Protein AF-A2FFK8-F1 (afdb_monomer_lite)

Structure (mmCIF, N/CA/C/O backbone):
data_AF-A2FFK8-F1
#
_entry.id   AF-A2FFK8-F1
#
loop_
_atom_site.group_PDB
_atom_site.id
_atom_site.type_symbol
_atom_site.label_atom_id
_atom_site.label_alt_id
_atom_site.label_comp_id
_atom_site.label_asym_id
_atom_site.label_entity_id
_atom_site.label_seq_id
_atom_site.pdbx_PDB_ins_code
_atom_site.Cartn_x
_atom_site.Cartn_y
_atom_site.Cartn_z
_atom_site.occupancy
_atom_site.B_iso_or_equiv
_atom_site.auth_seq_id
_atom_site.auth_comp_id
_atom_site.auth_asym_id
_atom_site.auth_atom_id
_atom_site.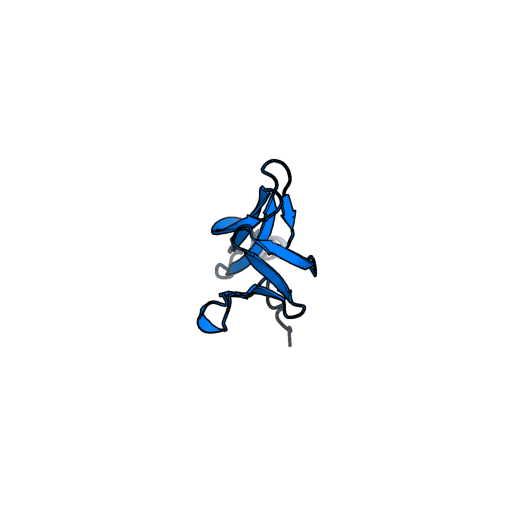pdbx_PDB_model_num
ATOM 1 N N . MET A 1 1 ? 40.315 -11.827 -35.820 1.00 52.88 1 MET A N 1
ATOM 2 C CA . MET A 1 1 ? 39.780 -10.501 -35.422 1.00 52.88 1 MET A CA 1
ATOM 3 C C . MET A 1 1 ? 38.258 -10.465 -35.201 1.00 52.88 1 MET A C 1
ATOM 5 O O . MET A 1 1 ? 37.749 -9.424 -34.817 1.00 52.88 1 MET A O 1
ATOM 9 N N . LEU A 1 2 ? 37.526 -11.581 -35.352 1.00 53.66 2 LEU A N 1
ATOM 10 C CA . LEU A 1 2 ? 36.069 -11.633 -35.135 1.00 53.66 2 LEU A CA 1
ATOM 11 C C . LEU A 1 2 ? 35.656 -11.514 -33.647 1.00 53.66 2 LEU A C 1
ATOM 13 O O . LEU A 1 2 ? 34.610 -10.959 -33.335 1.00 53.66 2 LEU A O 1
ATOM 17 N N . PHE A 1 3 ? 36.507 -11.971 -32.719 1.00 53.66 3 PHE A N 1
ATOM 18 C CA . PHE A 1 3 ? 36.222 -11.968 -31.275 1.00 53.66 3 PHE A CA 1
ATOM 19 C C . PHE A 1 3 ? 36.154 -10.565 -30.641 1.00 53.66 3 PHE A C 1
ATOM 21 O O . PHE A 1 3 ? 35.371 -10.361 -29.720 1.00 53.66 3 PHE A O 1
ATOM 28 N N . ILE A 1 4 ? 36.912 -9.587 -31.155 1.00 56.09 4 ILE A N 1
ATOM 29 C CA . ILE A 1 4 ? 36.930 -8.207 -30.623 1.00 56.09 4 ILE A CA 1
ATOM 30 C C . ILE A 1 4 ? 35.663 -7.435 -31.039 1.00 56.09 4 ILE A C 1
ATOM 32 O O . ILE A 1 4 ? 35.164 -6.589 -30.298 1.00 56.09 4 ILE A O 1
ATOM 36 N N . LEU A 1 5 ? 35.089 -7.766 -32.201 1.00 53.09 5 LEU A N 1
ATOM 37 C CA . LEU A 1 5 ? 33.821 -7.189 -32.655 1.00 53.09 5 LEU A CA 1
ATOM 38 C C . LEU A 1 5 ? 32.632 -7.714 -31.838 1.00 53.09 5 LEU A C 1
ATOM 40 O O . LEU A 1 5 ? 31.722 -6.950 -31.540 1.00 53.09 5 LEU A O 1
ATOM 44 N N . LEU A 1 6 ? 32.662 -8.980 -31.409 1.00 53.22 6 LEU A N 1
ATOM 45 C CA . LEU A 1 6 ? 31.616 -9.569 -30.562 1.00 53.22 6 LEU A CA 1
ATOM 46 C C . LEU A 1 6 ? 31.625 -9.022 -29.125 1.00 53.22 6 LEU A C 1
ATOM 48 O O . LEU A 1 6 ? 30.558 -8.875 -28.530 1.00 53.22 6 LEU A O 1
ATOM 52 N N . SER A 1 7 ? 32.788 -8.656 -28.575 1.00 52.84 7 SER A N 1
ATOM 53 C CA . SER A 1 7 ? 32.865 -8.073 -27.225 1.00 52.84 7 SER A CA 1
ATOM 54 C C . SER A 1 7 ? 32.264 -6.667 -27.124 1.00 52.84 7 SER A C 1
ATOM 56 O O . SER A 1 7 ? 31.812 -6.285 -26.049 1.00 52.84 7 SER A O 1
ATOM 58 N N . LEU A 1 8 ? 32.197 -5.912 -28.227 1.00 52.91 8 LEU A N 1
ATOM 59 C CA . LEU A 1 8 ? 31.593 -4.570 -28.248 1.00 52.91 8 LEU A CA 1
ATOM 60 C C . LEU A 1 8 ? 30.062 -4.595 -28.105 1.00 52.91 8 LEU A C 1
ATOM 62 O O . LEU A 1 8 ? 29.468 -3.589 -27.723 1.00 52.91 8 LEU A O 1
ATOM 66 N N . PHE A 1 9 ? 29.417 -5.737 -28.366 1.00 54.25 9 PHE A N 1
ATOM 67 C CA . PHE A 1 9 ? 27.965 -5.894 -28.215 1.00 54.25 9 PHE A CA 1
ATOM 68 C C . PHE A 1 9 ? 27.534 -6.338 -26.811 1.00 54.25 9 PHE A C 1
ATOM 70 O O . PHE A 1 9 ? 26.343 -6.296 -26.491 1.00 54.25 9 PHE A O 1
ATOM 77 N N . TYR A 1 10 ? 28.476 -6.705 -25.938 1.00 55.56 10 TYR A N 1
ATOM 78 C CA . TYR A 1 10 ? 28.200 -6.946 -24.522 1.00 55.56 10 TYR A CA 1
ATOM 79 C C . TYR A 1 10 ? 28.237 -5.627 -23.742 1.00 55.56 10 TYR A C 1
ATOM 81 O O . TYR A 1 10 ? 29.039 -5.426 -22.833 1.00 55.56 10 TYR A O 1
ATOM 89 N N . GLY A 1 11 ? 27.337 -4.708 -24.098 1.00 62.28 11 GLY A N 1
ATOM 90 C CA . GLY A 1 11 ? 27.036 -3.558 -23.254 1.00 62.28 11 GLY A CA 1
ATOM 91 C C . GLY A 1 11 ? 26.522 -4.048 -21.900 1.00 62.28 11 GLY A C 1
ATOM 92 O O . GLY A 1 11 ? 25.496 -4.732 -21.834 1.00 62.28 11 GLY A O 1
ATOM 93 N N . ILE A 1 12 ? 27.243 -3.726 -20.823 1.00 70.19 12 ILE A N 1
ATOM 94 C CA . ILE A 1 12 ? 26.829 -4.037 -19.451 1.00 70.19 12 ILE A CA 1
ATOM 95 C C . ILE A 1 12 ? 25.511 -3.305 -19.188 1.00 70.19 12 ILE A C 1
ATOM 97 O O . ILE A 1 12 ? 25.432 -2.081 -19.294 1.00 70.19 12 ILE A O 1
ATOM 101 N N . GLN A 1 13 ? 24.467 -4.062 -18.854 1.00 79.19 13 GLN A N 1
ATOM 102 C CA . GLN A 1 13 ? 23.211 -3.486 -18.402 1.00 79.19 13 GLN A CA 1
ATOM 103 C C . GLN A 1 13 ? 23.378 -3.011 -16.956 1.00 79.19 13 GLN A C 1
ATOM 105 O O . GLN A 1 13 ? 23.612 -3.823 -16.063 1.00 79.19 13 GLN A O 1
ATOM 110 N N . SER A 1 14 ? 23.215 -1.713 -16.720 1.00 82.81 14 SER A N 1
ATOM 111 C CA . SER A 1 14 ? 23.170 -1.136 -15.376 1.00 82.81 14 SER A CA 1
ATOM 112 C C . SER A 1 14 ? 21.736 -0.757 -15.040 1.00 82.81 14 SER A C 1
ATOM 114 O O . SER A 1 14 ? 21.057 -0.132 -15.852 1.00 82.81 14 SER A O 1
ATOM 116 N N . CYS A 1 15 ? 21.251 -1.140 -13.861 1.00 87.19 15 CYS A N 1
ATOM 117 C CA . CYS A 1 15 ? 19.928 -0.755 -13.384 1.00 87.19 15 CYS A CA 1
ATOM 118 C C . CYS A 1 15 ? 20.036 -0.096 -12.013 1.00 87.19 15 CYS A C 1
ATOM 120 O O . CYS A 1 15 ? 20.713 -0.617 -11.131 1.00 87.19 15 CYS A O 1
ATOM 122 N N . PHE A 1 16 ? 19.294 0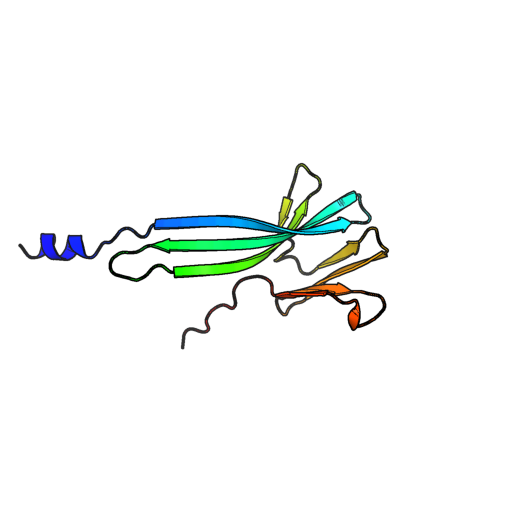.988 -11.808 1.00 88.62 16 PHE A N 1
ATOM 123 C CA . PHE A 1 16 ? 19.104 1.590 -10.496 1.00 88.62 16 PHE A CA 1
ATOM 124 C C . PHE A 1 16 ? 17.622 1.643 -10.135 1.00 88.62 16 PHE A C 1
ATOM 126 O O . PHE A 1 16 ? 16.744 1.767 -10.996 1.00 88.62 16 PHE A O 1
ATOM 133 N N . GLU A 1 17 ? 17.345 1.541 -8.840 1.00 91.12 17 GLU A N 1
ATOM 134 C CA . GLU A 1 17 ? 15.996 1.592 -8.292 1.00 91.12 17 GLU A CA 1
ATOM 135 C C . GLU A 1 17 ? 15.906 2.721 -7.265 1.00 91.12 17 GLU A C 1
ATOM 137 O O . GLU A 1 17 ? 16.812 2.914 -6.456 1.00 91.12 17 GLU A O 1
ATOM 142 N N . LYS A 1 18 ? 14.815 3.484 -7.313 1.00 91.69 18 LYS A N 1
ATOM 143 C CA . LYS A 1 18 ? 14.465 4.495 -6.311 1.00 91.69 18 LYS A CA 1
ATOM 144 C C . LYS A 1 18 ? 13.044 4.244 -5.831 1.00 91.69 18 LYS A C 1
ATOM 146 O O . LYS A 1 18 ? 12.198 3.805 -6.611 1.00 91.69 18 LYS A O 1
ATOM 151 N N . VAL A 1 19 ? 12.793 4.512 -4.556 1.00 92.31 19 VAL A N 1
ATOM 152 C CA . VAL A 1 19 ? 11.477 4.362 -3.932 1.00 92.31 19 VAL A CA 1
ATOM 153 C C . VAL A 1 19 ? 11.069 5.708 -3.356 1.00 92.31 19 VAL A C 1
ATOM 155 O O . VAL A 1 19 ? 11.853 6.339 -2.650 1.00 92.31 19 VAL A O 1
ATOM 158 N N . TYR A 1 20 ? 9.855 6.137 -3.676 1.00 93.44 20 TYR A N 1
ATOM 159 C CA . TYR A 1 20 ? 9.286 7.407 -3.247 1.00 93.44 20 TYR A CA 1
ATOM 160 C C . TYR A 1 20 ? 7.972 7.163 -2.517 1.00 93.44 20 TYR A C 1
ATOM 162 O O . TYR A 1 20 ? 7.090 6.486 -3.045 1.00 93.44 20 TYR A O 1
ATOM 170 N N . THR A 1 21 ? 7.816 7.744 -1.332 1.00 95.38 21 THR A N 1
ATOM 171 C CA . THR A 1 21 ? 6.553 7.674 -0.595 1.00 95.38 21 THR A CA 1
ATOM 172 C C . THR A 1 21 ? 5.521 8.603 -1.214 1.00 95.38 21 THR A C 1
ATOM 174 O O . THR A 1 21 ? 5.751 9.806 -1.306 1.00 95.38 21 THR A O 1
ATOM 177 N N . LYS A 1 22 ? 4.371 8.054 -1.620 1.00 94.88 22 LYS A N 1
ATOM 178 C CA . LYS A 1 22 ? 3.248 8.829 -2.172 1.00 94.88 22 LYS A CA 1
ATOM 179 C C . LYS A 1 22 ? 2.192 9.141 -1.125 1.00 94.88 22 LYS A C 1
ATOM 181 O O . LYS A 1 22 ? 1.713 10.268 -1.056 1.00 94.88 22 LYS A O 1
ATOM 186 N N . ARG A 1 23 ? 1.796 8.135 -0.345 1.00 96.38 23 ARG A N 1
ATOM 187 C CA . ARG A 1 23 ? 0.793 8.260 0.721 1.00 96.38 23 ARG A CA 1
ATOM 188 C C . ARG A 1 23 ? 1.126 7.331 1.877 1.00 96.38 23 ARG A C 1
ATOM 190 O O . ARG A 1 23 ? 1.829 6.336 1.701 1.00 96.38 23 ARG A O 1
ATOM 197 N N . LYS A 1 24 ? 0.585 7.662 3.044 1.00 96.50 24 LYS A N 1
ATOM 198 C CA . LYS A 1 24 ? 0.594 6.804 4.223 1.00 96.50 24 LYS A CA 1
ATOM 199 C C . LYS A 1 24 ? -0.758 6.863 4.924 1.00 96.50 24 LYS A C 1
ATOM 201 O O . LYS A 1 24 ? -1.406 7.909 4.901 1.00 96.50 24 LYS A O 1
ATOM 206 N N . TRP A 1 25 ? -1.140 5.761 5.550 1.00 97.44 25 TRP A N 1
ATOM 207 C CA . TRP A 1 25 ? -2.311 5.658 6.413 1.00 97.44 25 TRP A CA 1
ATOM 208 C C . TRP A 1 25 ? -1.917 4.924 7.686 1.00 97.44 25 TRP A C 1
ATOM 210 O O . TRP A 1 25 ? -1.224 3.909 7.622 1.00 97.44 25 TRP A O 1
ATOM 220 N N . GLU A 1 26 ? -2.371 5.423 8.828 1.00 97.88 26 GLU A N 1
ATOM 221 C CA . GLU A 1 26 ? -2.206 4.714 10.094 1.00 97.88 26 GLU A CA 1
ATOM 222 C C . GLU A 1 26 ? -3.236 3.582 10.185 1.00 97.88 26 GLU A C 1
ATOM 224 O O . GLU A 1 26 ? -4.397 3.742 9.792 1.00 97.88 26 GLU A O 1
ATOM 229 N N . LEU A 1 27 ? -2.799 2.424 10.669 1.00 97.50 27 LEU A N 1
ATOM 230 C CA . LEU A 1 27 ? -3.637 1.258 10.921 1.00 97.50 27 LEU A CA 1
ATOM 231 C C . LEU A 1 27 ? -4.184 1.297 12.348 1.00 97.50 27 LEU A C 1
ATOM 233 O O . LEU A 1 27 ? -3.590 1.895 13.242 1.00 97.50 27 LEU A O 1
ATOM 237 N N . GLU A 1 28 ? -5.314 0.626 12.566 1.00 97.19 28 GLU A N 1
ATOM 238 C CA . GLU A 1 28 ? -5.955 0.535 13.889 1.00 97.19 28 GLU A CA 1
ATOM 239 C C . GLU A 1 28 ? -5.033 -0.104 14.949 1.00 97.19 28 GLU A C 1
ATOM 241 O O . GLU A 1 28 ? -5.119 0.220 16.128 1.00 97.19 28 GLU A O 1
ATOM 246 N N . ASP A 1 29 ? -4.105 -0.966 14.526 1.00 95.56 29 ASP A N 1
ATOM 247 C CA . ASP A 1 29 ? -3.130 -1.635 15.395 1.00 95.56 29 ASP A CA 1
ATOM 248 C C . ASP A 1 29 ? -1.827 -0.844 15.623 1.00 95.56 29 ASP A C 1
ATOM 250 O O . ASP A 1 29 ? -0.865 -1.381 16.173 1.00 95.56 29 ASP A O 1
ATOM 254 N N . GLY A 1 30 ? -1.781 0.424 15.204 1.00 95.06 30 GLY A N 1
ATOM 255 C CA . GLY A 1 30 ? -0.642 1.322 15.411 1.00 95.06 30 GLY A CA 1
ATOM 256 C C . GLY A 1 30 ? 0.503 1.166 14.406 1.00 95.06 30 GLY A C 1
ATOM 257 O O . GLY A 1 30 ? 1.491 1.892 14.498 1.00 95.06 30 GLY A O 1
ATOM 258 N N . ARG A 1 31 ? 0.388 0.254 13.434 1.00 97.25 31 ARG A N 1
ATOM 259 C CA . ARG A 1 31 ? 1.308 0.172 12.288 1.00 97.25 31 ARG A CA 1
ATOM 260 C C . ARG A 1 31 ? 0.933 1.197 11.219 1.00 97.25 31 ARG A C 1
ATOM 262 O O . ARG A 1 31 ? -0.167 1.740 11.218 1.00 97.25 31 ARG A O 1
ATOM 269 N N . THR A 1 32 ? 1.800 1.390 10.232 1.00 97.56 32 THR A N 1
ATOM 270 C CA . THR A 1 32 ? 1.548 2.311 9.117 1.00 97.56 32 THR A CA 1
ATOM 271 C C . THR A 1 32 ? 1.553 1.573 7.781 1.00 97.56 32 THR A C 1
ATOM 273 O O . THR A 1 32 ? 2.500 0.853 7.452 1.00 97.56 32 THR A O 1
ATOM 276 N N . LEU A 1 33 ? 0.512 1.785 6.976 1.00 97.00 33 LEU A N 1
ATOM 277 C CA . LEU A 1 33 ? 0.441 1.372 5.577 1.00 97.00 33 LEU A CA 1
ATOM 278 C C . LEU A 1 33 ? 1.013 2.475 4.687 1.00 97.00 33 LEU A C 1
ATOM 280 O O . LEU A 1 33 ? 0.494 3.589 4.653 1.00 97.00 33 LEU A O 1
ATOM 284 N N . TYR A 1 34 ? 2.034 2.146 3.906 1.00 96.88 34 TYR A N 1
ATOM 285 C CA . TYR A 1 34 ? 2.642 3.036 2.925 1.00 96.88 34 TYR A CA 1
ATOM 286 C C . TYR A 1 34 ? 2.257 2.633 1.508 1.00 96.88 34 TYR A C 1
ATOM 288 O O . TYR A 1 34 ? 2.393 1.471 1.126 1.00 96.88 34 TYR A O 1
ATOM 296 N N . LEU A 1 35 ? 1.854 3.623 0.714 1.00 96.62 35 LEU A N 1
ATOM 297 C CA . LEU A 1 35 ? 1.839 3.545 -0.740 1.00 96.62 35 LEU A CA 1
ATOM 298 C C . LEU A 1 35 ? 3.099 4.223 -1.266 1.00 96.62 35 LEU A C 1
ATOM 300 O O . LEU A 1 35 ? 3.265 5.441 -1.139 1.00 96.62 35 LEU A O 1
ATOM 304 N N . ASN A 1 36 ? 3.945 3.437 -1.914 1.00 95.44 36 ASN A N 1
ATOM 305 C CA . ASN A 1 36 ? 5.186 3.903 -2.504 1.00 95.44 36 ASN A CA 1
ATOM 306 C C . ASN A 1 36 ? 5.154 3.749 -4.023 1.00 95.44 36 ASN A C 1
ATOM 308 O O . ASN A 1 36 ? 4.540 2.830 -4.562 1.00 95.44 36 ASN A O 1
ATOM 312 N N . GLU A 1 37 ? 5.864 4.623 -4.721 1.00 93.88 37 GLU A N 1
ATOM 313 C CA . GLU A 1 37 ? 6.196 4.456 -6.128 1.00 93.88 37 GLU A CA 1
ATOM 314 C C . GLU A 1 37 ? 7.644 4.020 -6.265 1.00 93.88 37 GLU A C 1
ATOM 316 O O . GLU A 1 37 ? 8.569 4.667 -5.772 1.00 93.88 37 GLU A O 1
ATOM 321 N N . LYS A 1 38 ? 7.835 2.911 -6.968 1.00 92.44 38 LYS A N 1
ATOM 322 C CA . LYS A 1 38 ? 9.145 2.384 -7.292 1.00 92.44 38 LYS A CA 1
ATOM 323 C C . LYS A 1 38 ? 9.483 2.736 -8.732 1.00 92.44 38 LYS A C 1
ATOM 325 O O . LYS A 1 38 ? 8.796 2.320 -9.666 1.00 92.44 38 LYS A O 1
ATOM 330 N N . MET A 1 39 ? 10.563 3.487 -8.899 1.00 90.31 39 MET A N 1
ATOM 331 C CA . MET A 1 39 ? 11.161 3.789 -10.190 1.00 90.31 39 MET A CA 1
ATOM 332 C C . MET A 1 39 ? 12.324 2.831 -10.428 1.00 90.31 39 MET A C 1
ATOM 334 O O . MET A 1 39 ? 13.246 2.765 -9.618 1.00 90.31 39 MET A O 1
ATOM 338 N N . LYS A 1 40 ? 12.307 2.113 -11.549 1.00 89.75 40 LYS A N 1
ATOM 339 C CA . LYS A 1 40 ? 13.443 1.324 -12.035 1.00 89.75 40 LYS A CA 1
ATOM 340 C C . LYS A 1 40 ? 13.906 1.898 -13.360 1.00 89.75 40 LYS A C 1
ATOM 342 O O . LYS A 1 40 ? 13.138 1.877 -14.321 1.00 89.75 40 LYS A O 1
ATOM 347 N N . SER A 1 41 ? 15.144 2.363 -13.403 1.00 88.50 41 SER A N 1
ATOM 348 C CA . SER A 1 41 ? 15.799 2.778 -14.638 1.00 88.50 41 SER A CA 1
ATOM 349 C C . SER A 1 41 ? 16.884 1.772 -14.985 1.00 88.50 41 SER A C 1
ATOM 351 O O . SER A 1 41 ? 17.653 1.375 -14.112 1.00 88.50 41 SER A O 1
ATOM 353 N N . CYS A 1 42 ? 16.915 1.327 -16.235 1.00 86.62 42 CYS A N 1
ATOM 354 C CA . CYS A 1 42 ? 17.952 0.449 -16.756 1.00 86.62 42 CYS A CA 1
ATOM 355 C C . CYS A 1 42 ? 18.546 1.052 -18.025 1.00 86.62 42 CYS A C 1
ATOM 357 O O . CYS A 1 42 ? 17.809 1.400 -18.946 1.00 86.62 42 CYS A O 1
ATOM 359 N N . PHE A 1 43 ? 19.870 1.102 -18.063 1.00 83.94 43 PHE A N 1
ATOM 360 C CA . PHE A 1 43 ? 20.692 1.550 -19.174 1.00 83.94 43 PHE A CA 1
ATOM 361 C C . PHE A 1 43 ? 21.402 0.343 -19.788 1.00 83.94 43 PHE A C 1
ATOM 363 O O . PHE A 1 43 ? 22.006 -0.448 -19.057 1.00 83.94 43 PHE A O 1
ATOM 370 N N . ARG A 1 44 ? 21.333 0.176 -21.111 1.00 81.81 44 ARG A N 1
ATOM 371 C CA . ARG A 1 44 ? 22.059 -0.884 -21.823 1.00 81.81 44 ARG A CA 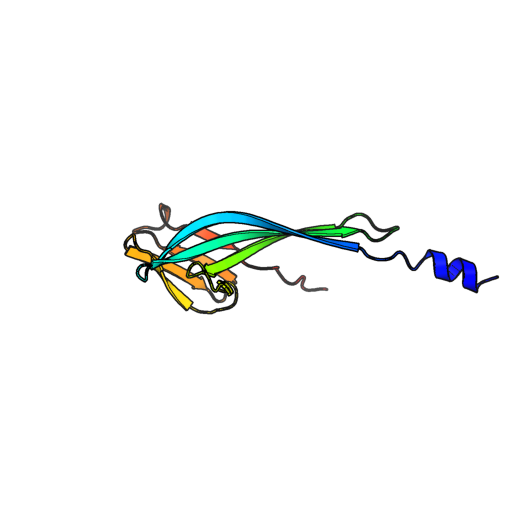1
ATOM 372 C C . ARG A 1 44 ? 22.462 -0.397 -23.214 1.00 81.81 44 ARG A C 1
ATOM 374 O O . ARG A 1 44 ? 21.640 -0.491 -24.117 1.00 81.81 44 ARG A O 1
ATOM 381 N N . PRO A 1 45 ? 23.710 0.042 -23.437 1.00 77.81 45 PRO A N 1
ATOM 382 C CA . PRO A 1 45 ? 24.174 0.399 -24.773 1.00 77.81 45 PRO A CA 1
ATOM 383 C C . PRO A 1 45 ? 24.026 -0.778 -25.752 1.00 77.81 45 PRO A C 1
ATOM 385 O O . PRO A 1 45 ? 24.289 -1.918 -25.355 1.00 77.81 45 PRO A O 1
ATOM 388 N N . PRO A 1 46 ? 23.630 -0.546 -27.016 1.00 77.38 46 PRO A N 1
ATOM 389 C CA . PRO A 1 46 ? 23.246 0.730 -27.639 1.00 77.38 46 PRO A CA 1
ATOM 390 C C . PRO A 1 46 ? 21.747 1.069 -27.493 1.00 77.38 46 PRO A C 1
ATOM 392 O O . PRO A 1 46 ? 21.245 1.962 -28.169 1.00 77.38 46 PRO A O 1
ATOM 395 N N . LEU A 1 47 ? 21.004 0.320 -26.676 1.00 75.38 47 LEU A N 1
ATOM 396 C CA . LEU A 1 47 ? 19.567 0.494 -26.500 1.00 75.38 47 LEU A CA 1
ATOM 397 C C . LEU A 1 47 ? 19.258 1.734 -25.647 1.00 75.38 47 LEU A C 1
ATOM 399 O O . LEU A 1 47 ? 20.007 2.047 -24.717 1.00 75.38 47 LEU A O 1
ATOM 403 N N . PRO A 1 48 ? 18.132 2.413 -25.924 1.00 74.62 48 PRO A N 1
ATOM 404 C CA . PRO A 1 48 ? 17.679 3.532 -25.114 1.00 74.62 48 PRO A CA 1
ATOM 405 C C . PRO A 1 48 ? 17.332 3.096 -23.688 1.00 74.62 48 PRO A C 1
ATOM 407 O O . PRO A 1 48 ? 16.896 1.966 -23.440 1.00 74.62 48 PRO A O 1
ATOM 410 N N . ASP A 1 49 ? 17.486 4.035 -22.760 1.00 80.19 49 ASP A N 1
ATOM 411 C CA . ASP A 1 49 ? 17.141 3.890 -21.353 1.00 80.19 49 ASP A CA 1
ATOM 412 C C . ASP A 1 49 ? 15.691 3.439 -21.190 1.00 80.19 49 ASP A C 1
ATOM 414 O O . ASP A 1 49 ? 14.756 4.005 -21.761 1.00 80.19 49 ASP A O 1
ATOM 418 N N . SER A 1 50 ? 15.483 2.430 -20.350 1.00 83.94 50 SER A N 1
ATOM 419 C CA . SER A 1 50 ? 14.141 2.023 -19.954 1.00 83.94 50 SER A CA 1
ATOM 420 C C . SER A 1 50 ? 13.873 2.510 -18.538 1.00 83.94 50 SER A C 1
ATOM 422 O O . SER A 1 50 ? 14.482 2.008 -17.592 1.00 83.94 50 SER A O 1
ATOM 424 N N . VAL A 1 51 ? 12.936 3.442 -18.383 1.00 86.19 51 VAL A N 1
ATOM 425 C CA . VAL A 1 51 ? 12.429 3.873 -17.075 1.00 86.19 51 VAL A CA 1
ATOM 426 C C . VAL A 1 51 ? 11.041 3.285 -16.867 1.00 86.19 51 VAL A C 1
ATOM 428 O O . VAL A 1 51 ? 10.198 3.296 -17.763 1.00 86.19 51 VAL A O 1
ATOM 431 N N . ARG A 1 52 ? 10.797 2.720 -15.686 1.00 86.69 52 ARG A N 1
ATOM 432 C CA . ARG A 1 52 ? 9.500 2.148 -15.316 1.00 86.69 52 ARG A CA 1
ATOM 433 C C . ARG A 1 52 ? 9.100 2.596 -13.923 1.00 86.69 52 ARG A C 1
ATOM 435 O O . ARG A 1 52 ? 9.919 2.538 -13.012 1.00 86.69 52 ARG A O 1
ATOM 442 N N . TYR A 1 53 ? 7.824 2.925 -13.773 1.00 88.88 53 TYR A N 1
ATOM 443 C CA . TYR A 1 53 ? 7.192 3.286 -12.509 1.00 88.88 53 TYR A CA 1
ATOM 444 C C . TYR A 1 53 ? 6.112 2.264 -12.176 1.00 88.88 53 TYR A C 1
ATOM 446 O O . TYR A 1 53 ? 5.384 1.812 -13.064 1.00 88.88 53 TYR A O 1
ATOM 454 N N . TYR A 1 54 ? 6.024 1.866 -10.915 1.00 90.50 54 TYR A N 1
ATOM 455 C CA . TYR A 1 54 ? 4.942 1.023 -10.418 1.00 90.50 54 TYR A CA 1
ATOM 456 C C . TYR A 1 54 ? 4.723 1.278 -8.934 1.00 90.50 54 TYR A C 1
ATOM 458 O O . TYR A 1 54 ? 5.667 1.588 -8.206 1.00 90.50 54 TYR A O 1
ATOM 466 N N . ASN A 1 55 ? 3.477 1.144 -8.487 1.00 93.50 55 ASN A N 1
ATOM 467 C CA . ASN A 1 55 ? 3.177 1.284 -7.073 1.00 93.50 55 ASN A CA 1
ATOM 468 C C . ASN A 1 55 ? 3.440 -0.033 -6.338 1.00 93.50 55 ASN A C 1
ATOM 470 O O . ASN A 1 55 ? 3.188 -1.121 -6.868 1.00 93.50 55 ASN A O 1
ATOM 474 N N . ILE A 1 56 ? 3.915 0.094 -5.109 1.00 93.31 56 ILE A N 1
ATOM 475 C CA . ILE A 1 56 ? 4.042 -0.983 -4.133 1.00 93.31 56 ILE A CA 1
ATOM 476 C C . ILE A 1 56 ? 3.396 -0.520 -2.828 1.00 93.31 56 ILE A C 1
ATOM 478 O O . ILE A 1 56 ? 3.371 0.680 -2.535 1.00 93.31 56 ILE A O 1
ATOM 482 N N . ALA A 1 57 ? 2.877 -1.466 -2.059 1.00 94.38 57 ALA A N 1
ATOM 483 C CA . ALA A 1 57 ? 2.291 -1.213 -0.756 1.00 94.38 57 ALA A CA 1
ATOM 484 C C . ALA A 1 57 ? 3.026 -2.026 0.307 1.00 94.38 57 ALA A C 1
ATOM 486 O O . ALA A 1 57 ? 3.306 -3.209 0.115 1.00 94.38 57 ALA A O 1
ATOM 487 N N . ASN A 1 58 ? 3.321 -1.412 1.445 1.00 94.56 58 ASN A N 1
ATOM 488 C CA . ASN A 1 58 ? 3.984 -2.090 2.551 1.00 94.56 58 ASN A CA 1
ATOM 489 C C . ASN A 1 58 ? 3.461 -1.591 3.890 1.00 94.56 58 ASN A C 1
ATOM 491 O O . ASN A 1 58 ? 3.193 -0.404 4.055 1.00 94.56 58 ASN A O 1
ATOM 495 N N . ILE A 1 59 ? 3.332 -2.510 4.839 1.00 95.56 59 ILE A N 1
ATOM 496 C CA . ILE A 1 59 ? 2.941 -2.211 6.216 1.00 95.56 59 ILE A CA 1
ATOM 497 C C . ILE A 1 59 ? 4.194 -2.281 7.076 1.00 95.56 59 ILE A C 1
ATOM 499 O O . ILE A 1 59 ? 4.972 -3.222 6.931 1.00 95.56 59 ILE A O 1
ATOM 503 N N . THR A 1 60 ? 4.402 -1.305 7.954 1.00 95.25 60 THR A N 1
ATOM 504 C CA . THR A 1 60 ? 5.535 -1.295 8.887 1.00 95.25 60 THR A CA 1
ATOM 505 C C . THR A 1 60 ? 5.100 -0.939 10.298 1.00 95.25 60 THR A C 1
ATOM 507 O O . THR A 1 60 ? 4.200 -0.125 10.484 1.00 95.25 60 THR A O 1
ATOM 510 N N . ASP A 1 61 ? 5.749 -1.553 11.281 1.00 95.31 61 ASP A N 1
ATOM 511 C CA . ASP A 1 61 ? 5.650 -1.200 12.705 1.00 95.31 61 ASP A CA 1
ATOM 512 C C . ASP A 1 61 ? 6.743 -0.194 13.136 1.00 95.31 61 ASP A C 1
ATOM 514 O O . ASP A 1 61 ? 6.905 0.096 14.318 1.00 95.31 61 ASP A O 1
ATOM 518 N N . GLY A 1 62 ? 7.519 0.326 12.176 1.00 91.25 62 GLY A N 1
ATOM 519 C CA . GLY A 1 62 ? 8.675 1.198 12.397 1.00 91.25 62 GLY A CA 1
ATOM 520 C C . GLY A 1 62 ? 10.014 0.455 12.423 1.00 91.25 62 GLY A C 1
ATOM 521 O O . GLY A 1 62 ? 11.045 1.064 12.143 1.00 91.25 62 GLY A O 1
ATOM 522 N N . THR A 1 63 ? 10.005 -0.855 12.671 1.00 92.38 63 THR A N 1
ATOM 523 C CA . THR A 1 63 ? 11.203 -1.711 12.706 1.00 92.38 63 THR A CA 1
ATOM 524 C C . THR A 1 63 ? 11.194 -2.734 11.571 1.00 92.38 63 THR A C 1
ATOM 526 O O . THR A 1 63 ? 12.189 -2.902 10.867 1.00 92.38 63 THR A O 1
ATOM 529 N N . ASN A 1 64 ? 10.057 -3.388 11.354 1.00 91.88 64 ASN A N 1
ATOM 530 C CA . ASN A 1 64 ? 9.842 -4.420 10.352 1.00 91.88 64 ASN A CA 1
ATOM 531 C C . ASN A 1 64 ? 8.877 -3.921 9.285 1.00 91.88 64 ASN A C 1
ATOM 533 O O . ASN A 1 64 ? 7.842 -3.339 9.598 1.00 91.88 64 ASN A O 1
ATOM 537 N N . ALA A 1 65 ? 9.174 -4.223 8.023 1.00 91.12 65 ALA A N 1
ATOM 538 C CA . ALA A 1 65 ? 8.282 -3.946 6.906 1.00 91.12 65 ALA A CA 1
ATOM 539 C C . ALA A 1 65 ? 7.830 -5.250 6.241 1.00 91.12 65 ALA A C 1
ATOM 541 O O . ALA A 1 65 ? 8.648 -6.110 5.915 1.00 91.12 65 ALA A O 1
ATOM 542 N N . VAL A 1 66 ? 6.529 -5.371 5.994 1.00 90.12 66 VAL A N 1
ATOM 543 C CA . VAL A 1 66 ? 5.914 -6.482 5.262 1.00 90.12 66 VAL A CA 1
ATOM 544 C C . VAL A 1 66 ? 5.419 -5.975 3.912 1.00 90.12 66 VAL A C 1
ATOM 546 O O . VAL A 1 66 ? 4.769 -4.930 3.832 1.00 90.12 66 VAL A O 1
ATOM 549 N N . ASP A 1 67 ? 5.716 -6.724 2.846 1.00 89.81 67 ASP A N 1
ATOM 550 C CA . ASP A 1 67 ? 5.198 -6.455 1.502 1.00 89.81 67 ASP A CA 1
ATOM 551 C C . ASP A 1 67 ? 3.694 -6.744 1.468 1.00 89.81 67 ASP A C 1
ATOM 553 O O . ASP A 1 67 ? 3.257 -7.892 1.382 1.00 89.81 67 ASP A O 1
ATOM 557 N N . PHE A 1 68 ? 2.900 -5.680 1.551 1.00 88.38 68 PHE A N 1
ATOM 558 C CA . PHE A 1 68 ? 1.452 -5.779 1.474 1.00 88.38 68 PHE A CA 1
ATOM 559 C C . PHE A 1 68 ? 0.997 -5.973 0.027 1.00 88.38 68 PHE A C 1
ATOM 561 O O . PHE A 1 68 ? -0.042 -6.579 -0.178 1.00 88.38 68 PHE A O 1
ATOM 568 N N . THR A 1 69 ? 1.803 -5.571 -0.969 1.00 82.31 69 THR A N 1
ATOM 569 C CA . THR A 1 69 ? 1.507 -5.659 -2.416 1.00 82.31 69 THR A CA 1
ATOM 570 C C . THR A 1 69 ? 1.073 -7.053 -2.867 1.00 82.31 69 THR A C 1
ATOM 572 O O . THR A 1 69 ? 0.285 -7.177 -3.799 1.00 82.31 69 THR A O 1
ATOM 575 N N . LYS A 1 70 ? 1.626 -8.097 -2.242 1.00 70.81 70 LYS A N 1
ATOM 576 C CA . LYS A 1 70 ? 1.400 -9.506 -2.605 1.00 70.81 70 LYS A CA 1
ATOM 577 C C . LYS A 1 70 ? 0.480 -10.243 -1.639 1.00 70.81 70 LYS A C 1
ATOM 579 O O . LYS A 1 70 ? 0.098 -11.375 -1.917 1.00 70.81 70 LYS A O 1
ATOM 584 N N . ALA A 1 71 ? 0.172 -9.637 -0.498 1.00 67.00 71 ALA A N 1
ATOM 585 C CA . ALA A 1 71 ? -0.691 -10.243 0.493 1.00 67.00 71 ALA A CA 1
ATOM 586 C C . ALA A 1 71 ? -2.146 -9.950 0.114 1.00 67.00 71 ALA A C 1
ATOM 588 O O . ALA A 1 71 ? -2.601 -8.810 0.197 1.00 67.00 71 ALA A O 1
ATOM 589 N N . SER A 1 72 ? -2.893 -10.981 -0.281 1.00 64.69 72 SER A N 1
ATOM 590 C CA . SER A 1 72 ? -4.353 -10.902 -0.310 1.00 64.69 72 SER A CA 1
ATOM 591 C C . SER A 1 72 ? -4.827 -10.687 1.129 1.00 64.69 72 SER A C 1
ATOM 593 O O . SER A 1 72 ? -4.730 -11.586 1.966 1.00 64.69 72 SER A O 1
ATOM 595 N N . GLY A 1 73 ? -5.269 -9.476 1.453 1.00 76.88 73 GLY A N 1
ATOM 596 C CA . GLY A 1 73 ? -5.581 -9.116 2.828 1.00 76.88 73 GLY A CA 1
ATOM 597 C C . GLY A 1 73 ? -6.343 -7.809 2.935 1.00 76.88 73 GLY A C 1
ATOM 598 O O . GLY A 1 73 ? -6.231 -6.924 2.085 1.00 76.88 73 GLY A O 1
ATOM 599 N N . LYS A 1 74 ? -7.130 -7.705 4.005 1.00 92.12 74 LYS A N 1
ATOM 600 C CA . LYS A 1 74 ? -7.833 -6.489 4.409 1.00 92.12 74 LYS A CA 1
ATOM 601 C C . LYS A 1 74 ? -7.247 -6.024 5.734 1.00 92.12 74 LYS A C 1
ATOM 603 O O . LYS A 1 74 ? -7.062 -6.839 6.633 1.00 92.12 74 LYS A O 1
ATOM 608 N N . VAL A 1 75 ? -6.986 -4.732 5.857 1.00 94.69 75 VAL A N 1
ATOM 609 C CA . VAL A 1 75 ? -6.558 -4.095 7.104 1.00 94.69 75 VAL A CA 1
ATOM 610 C C . VAL A 1 75 ? -7.480 -2.927 7.417 1.00 94.69 75 VAL A C 1
ATOM 612 O O . VAL A 1 75 ? -7.979 -2.253 6.513 1.00 94.69 75 VAL A O 1
ATOM 615 N N . LYS A 1 76 ? -7.728 -2.705 8.705 1.00 96.75 76 LYS A N 1
ATOM 616 C CA . LYS A 1 76 ? -8.498 -1.557 9.174 1.00 96.75 76 LYS A CA 1
ATOM 617 C C . LYS A 1 76 ? -7.568 -0.375 9.408 1.00 96.75 76 LYS A C 1
ATOM 619 O O . LYS A 1 76 ? -6.502 -0.520 10.008 1.00 96.75 76 LYS A O 1
ATOM 624 N N . LEU A 1 77 ? -7.974 0.778 8.899 1.00 97.31 77 LEU A N 1
ATOM 625 C CA . LEU A 1 77 ? -7.305 2.048 9.130 1.00 97.31 77 LEU A CA 1
ATOM 626 C C . LEU A 1 77 ? -7.773 2.638 10.464 1.00 97.31 77 LEU A C 1
ATOM 628 O O . LEU A 1 77 ? -8.905 2.402 10.888 1.00 97.31 77 LEU A O 1
ATOM 632 N N . ALA A 1 78 ? -6.925 3.445 11.099 1.00 97.31 78 ALA A N 1
ATOM 633 C CA . ALA A 1 78 ? -7.241 4.115 12.362 1.00 97.31 78 ALA A CA 1
ATOM 634 C C . ALA A 1 78 ? -8.435 5.085 12.249 1.00 97.31 78 ALA A C 1
ATOM 636 O O . ALA A 1 78 ? -9.095 5.380 13.240 1.00 97.31 78 ALA A O 1
ATOM 637 N N . ASP A 1 79 ? -8.740 5.557 11.037 1.00 95.19 79 ASP A N 1
ATOM 638 C CA . ASP A 1 79 ? -9.906 6.398 10.739 1.00 95.19 79 ASP A CA 1
ATOM 639 C C . ASP A 1 79 ? -11.206 5.598 10.503 1.00 95.19 79 ASP A C 1
ATOM 641 O O . ASP A 1 79 ? -12.224 6.163 10.103 1.00 95.19 79 ASP A O 1
ATOM 645 N N . GLY A 1 80 ? -11.184 4.280 10.731 1.00 94.88 80 GLY A N 1
ATOM 646 C CA . GLY A 1 80 ? -12.329 3.383 10.574 1.00 94.88 80 GLY A CA 1
ATOM 647 C C . GLY A 1 80 ? -12.560 2.881 9.145 1.00 94.88 80 GLY A C 1
ATOM 648 O O . GLY A 1 80 ? -13.404 2.003 8.939 1.00 94.88 80 GLY A O 1
ATOM 649 N N . ARG A 1 81 ? -11.815 3.376 8.146 1.00 96.69 81 ARG A N 1
ATOM 650 C CA . ARG A 1 81 ? -11.872 2.849 6.772 1.00 96.69 81 ARG A CA 1
ATOM 651 C C . ARG A 1 81 ? -11.183 1.490 6.668 1.00 96.69 81 ARG A C 1
ATOM 653 O O . ARG A 1 81 ? -10.448 1.052 7.550 1.00 96.69 81 ARG A O 1
ATOM 660 N N . THR A 1 82 ? -11.402 0.804 5.549 1.00 96.19 82 THR A N 1
ATOM 661 C CA . THR A 1 82 ? -10.731 -0.470 5.246 1.00 96.19 82 THR A CA 1
ATOM 662 C C . THR A 1 82 ? -9.832 -0.318 4.030 1.00 96.19 82 THR A C 1
ATOM 664 O O . THR A 1 82 ? -10.280 0.149 2.983 1.00 96.19 82 THR A O 1
ATOM 667 N N . ALA A 1 83 ? -8.585 -0.764 4.151 1.00 95.94 83 ALA A N 1
ATOM 668 C CA . ALA A 1 83 ? -7.658 -0.899 3.039 1.00 95.94 83 ALA A CA 1
ATOM 669 C C . ALA A 1 83 ? -7.517 -2.371 2.640 1.00 95.94 83 ALA A C 1
ATOM 671 O O . ALA A 1 83 ? -7.401 -3.241 3.504 1.00 95.94 83 ALA A O 1
ATOM 672 N N . TYR A 1 84 ? -7.512 -2.676 1.346 1.00 94.62 84 TYR A N 1
ATOM 673 C CA . TYR A 1 84 ? -7.245 -4.037 0.879 1.00 94.62 84 TYR A CA 1
ATOM 674 C C . TYR A 1 84 ? -6.633 -4.075 -0.510 1.00 94.62 84 TYR A C 1
ATOM 676 O O . TYR A 1 84 ? -6.826 -3.154 -1.306 1.00 94.62 84 TYR A O 1
ATOM 684 N N . ILE A 1 85 ? -5.932 -5.167 -0.804 1.00 91.56 85 ILE A N 1
ATOM 685 C CA . ILE A 1 85 ? -5.475 -5.481 -2.158 1.00 91.56 85 ILE A CA 1
ATOM 686 C C . ILE A 1 85 ? -6.389 -6.547 -2.744 1.00 91.56 85 ILE A C 1
ATOM 688 O O . ILE A 1 85 ? -6.535 -7.627 -2.174 1.00 91.56 85 ILE A O 1
ATOM 692 N N . GLY A 1 86 ? -7.050 -6.203 -3.849 1.00 86.69 86 GLY A N 1
ATOM 693 C CA . GLY A 1 86 ? -7.859 -7.147 -4.614 1.00 86.69 86 GLY A CA 1
ATOM 694 C C . GLY A 1 86 ? -7.001 -8.033 -5.515 1.00 86.69 86 GLY A C 1
ATOM 695 O O . GLY A 1 86 ? -5.882 -7.663 -5.878 1.00 86.69 86 GLY A O 1
ATOM 696 N N . ASP A 1 87 ? -7.562 -9.162 -5.946 1.00 85.69 87 ASP A N 1
ATOM 697 C CA . ASP A 1 87 ? -6.906 -10.109 -6.866 1.00 85.69 87 ASP A CA 1
ATOM 698 C C . ASP A 1 87 ? -6.559 -9.479 -8.228 1.00 85.69 87 ASP A C 1
ATOM 700 O O . ASP A 1 87 ? -5.709 -9.962 -8.975 1.00 85.69 87 ASP A O 1
ATOM 704 N N . ASP A 1 88 ? -7.178 -8.342 -8.542 1.00 86.69 88 ASP A N 1
ATOM 705 C CA . ASP A 1 88 ? -6.904 -7.531 -9.721 1.00 86.69 88 ASP A CA 1
ATOM 706 C C . ASP A 1 88 ? -5.665 -6.626 -9.589 1.00 86.69 88 ASP A C 1
ATOM 708 O O . ASP A 1 88 ? -5.363 -5.851 -10.501 1.00 86.69 88 ASP A O 1
ATOM 712 N N . ASN A 1 89 ? -4.907 -6.757 -8.496 1.00 88.06 89 ASN A N 1
ATOM 713 C CA . ASN A 1 89 ? -3.727 -5.959 -8.168 1.00 88.06 89 ASN A CA 1
ATOM 714 C C . ASN A 1 89 ? -4.050 -4.471 -7.998 1.00 88.06 89 ASN A C 1
ATOM 716 O O . ASN A 1 89 ? -3.318 -3.606 -8.483 1.00 88.06 89 ASN A O 1
ATOM 720 N N . TYR A 1 90 ? -5.136 -4.152 -7.299 1.00 92.25 90 TYR A N 1
ATOM 721 C CA . TYR A 1 90 ? -5.429 -2.784 -6.884 1.00 92.25 90 TYR A CA 1
ATOM 722 C C . TYR A 1 90 ? -5.517 -2.683 -5.366 1.00 92.25 90 TYR A C 1
ATOM 724 O O . TYR A 1 90 ? -6.283 -3.409 -4.734 1.00 92.25 90 TYR A O 1
ATOM 732 N N . LEU A 1 91 ? -4.767 -1.734 -4.800 1.00 94.62 91 LEU A N 1
ATOM 733 C CA . LEU A 1 91 ? -4.980 -1.259 -3.439 1.00 94.62 91 LEU A CA 1
ATOM 734 C C . LEU A 1 91 ? -6.196 -0.340 -3.448 1.00 94.62 91 LEU A C 1
ATOM 736 O O . LEU A 1 91 ? -6.226 0.640 -4.197 1.00 94.62 91 LEU A O 1
ATOM 740 N N . ARG A 1 92 ? -7.168 -0.637 -2.595 1.00 95.62 92 ARG A N 1
ATOM 741 C CA . ARG A 1 92 ? -8.364 0.178 -2.410 1.00 95.62 92 ARG A CA 1
ATOM 742 C C . ARG A 1 92 ? -8.474 0.623 -0.968 1.00 95.62 92 ARG A C 1
ATOM 744 O O . ARG A 1 92 ? -8.386 -0.214 -0.074 1.00 95.62 92 ARG A O 1
ATOM 751 N N . ILE A 1 93 ? -8.693 1.918 -0.766 1.00 97.00 93 ILE A N 1
ATOM 752 C CA . ILE A 1 93 ? -9.055 2.503 0.525 1.00 97.00 93 ILE A CA 1
ATOM 753 C C . ILE A 1 93 ? -10.543 2.823 0.461 1.00 97.00 93 ILE A C 1
ATOM 755 O O . ILE A 1 93 ? -10.943 3.751 -0.237 1.00 97.00 93 ILE A O 1
ATOM 759 N N . ILE A 1 94 ? -11.364 2.022 1.133 1.00 96.19 94 ILE A N 1
ATOM 760 C CA . ILE A 1 94 ? -12.822 2.116 1.047 1.00 96.19 94 ILE A CA 1
ATOM 761 C C . ILE A 1 94 ? -13.322 3.233 1.955 1.00 96.19 94 ILE A C 1
ATOM 763 O O . ILE A 1 94 ? -13.206 3.148 3.178 1.00 96.19 94 ILE A O 1
ATOM 767 N N . GLY A 1 95 ? -13.865 4.279 1.335 1.00 91.31 95 GLY A N 1
ATOM 768 C CA . GLY A 1 95 ? -14.582 5.350 2.020 1.00 91.31 95 GLY A CA 1
ATOM 769 C C . GLY A 1 95 ? -16.041 4.983 2.293 1.00 91.31 95 GLY A C 1
ATOM 770 O O . GLY A 1 95 ? -16.514 3.910 1.924 1.00 91.31 95 GLY A O 1
ATOM 771 N N . SER A 1 96 ? -16.784 5.899 2.914 1.00 89.62 96 SER A N 1
ATOM 772 C CA . SER A 1 96 ? -18.225 5.729 3.161 1.00 89.62 96 SER A CA 1
ATOM 773 C C . SER A 1 96 ? -19.068 5.721 1.879 1.00 89.62 96 SER A C 1
ATOM 775 O O . SER A 1 96 ? -20.203 5.251 1.892 1.00 89.62 96 SER A O 1
ATOM 777 N N . ASN A 1 97 ? -18.519 6.223 0.769 1.00 91.94 97 ASN A N 1
ATOM 778 C CA . ASN A 1 97 ? -19.110 6.175 -0.563 1.00 91.94 97 ASN A CA 1
ATOM 779 C C . ASN A 1 97 ? -18.019 5.994 -1.643 1.00 91.94 97 ASN A C 1
ATOM 781 O O . ASN A 1 97 ? -16.819 5.931 -1.348 1.00 91.94 97 ASN A O 1
ATOM 785 N N . ILE A 1 98 ? -18.440 5.897 -2.908 1.00 87.12 98 ILE A N 1
ATOM 786 C CA . ILE A 1 98 ? -17.528 5.659 -4.036 1.00 87.12 98 ILE A CA 1
ATOM 787 C C . ILE A 1 98 ? -16.589 6.842 -4.311 1.00 87.12 98 ILE A C 1
ATOM 789 O O . ILE A 1 98 ? -15.439 6.624 -4.673 1.00 87.12 98 ILE A O 1
ATOM 793 N N . GLU A 1 99 ? -17.039 8.077 -4.090 1.00 90.38 99 GLU A N 1
ATOM 794 C CA . GLU A 1 99 ? -16.241 9.292 -4.317 1.00 90.38 99 GLU A CA 1
ATOM 795 C C . GLU A 1 99 ? -15.075 9.403 -3.329 1.00 90.38 99 GLU A C 1
ATOM 797 O O . GLU A 1 99 ? -14.012 9.925 -3.656 1.00 90.38 99 GLU A O 1
ATOM 802 N N . LEU A 1 100 ? -15.260 8.859 -2.127 1.00 90.06 100 LEU A N 1
ATOM 803 C CA . LEU A 1 100 ? -14.250 8.790 -1.075 1.00 90.06 100 LEU A CA 1
ATOM 804 C C . LEU A 1 100 ? -13.397 7.515 -1.148 1.00 90.06 100 LEU A C 1
ATOM 806 O O . LEU A 1 100 ? -12.529 7.308 -0.297 1.00 90.06 100 LEU A O 1
ATOM 810 N N . THR A 1 101 ? -13.645 6.648 -2.134 1.00 94.50 101 THR A N 1
ATOM 811 C CA . THR A 1 101 ? -12.862 5.430 -2.338 1.00 94.50 101 THR A CA 1
ATOM 812 C C . THR A 1 101 ? -11.635 5.719 -3.191 1.00 94.50 101 THR A C 1
ATOM 814 O O . THR A 1 101 ? -11.724 6.094 -4.358 1.00 94.50 101 THR A O 1
ATOM 817 N N . GLU A 1 102 ? -10.457 5.483 -2.623 1.00 95.44 102 GLU A N 1
ATOM 818 C CA . GLU A 1 102 ? -9.188 5.661 -3.323 1.00 95.44 102 GLU A CA 1
ATOM 819 C C . GLU A 1 102 ? -8.757 4.333 -3.946 1.00 95.44 102 GLU A C 1
ATOM 821 O O . GLU A 1 102 ? -8.797 3.299 -3.282 1.00 95.44 102 GLU A O 1
ATOM 826 N N . THR A 1 103 ? -8.327 4.339 -5.209 1.00 95.06 103 THR A N 1
ATOM 827 C CA . THR A 1 103 ? -7.909 3.121 -5.919 1.00 95.06 103 THR A CA 1
ATOM 828 C C . THR A 1 103 ? -6.554 3.324 -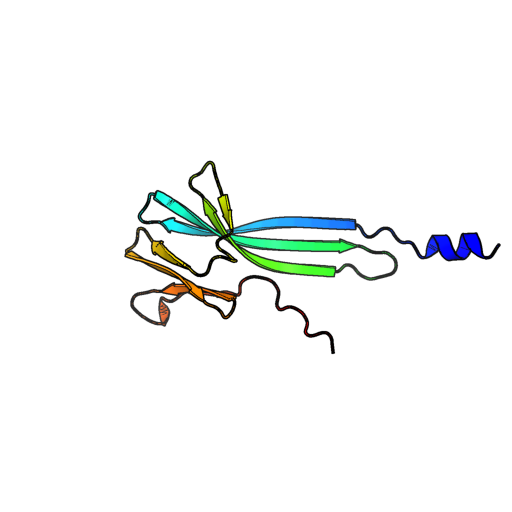6.584 1.00 95.06 103 THR A C 1
ATOM 830 O O . THR A 1 103 ? -6.374 4.229 -7.398 1.00 95.06 103 THR A O 1
ATOM 833 N N . PHE A 1 104 ? -5.601 2.448 -6.275 1.00 93.88 104 PHE A N 1
ATOM 834 C CA . PHE A 1 104 ? -4.238 2.508 -6.788 1.00 93.88 104 PHE A CA 1
ATOM 835 C C . PHE A 1 104 ? -3.859 1.179 -7.417 1.00 93.88 104 PHE A C 1
ATOM 837 O O . PHE A 1 104 ? -3.983 0.124 -6.804 1.00 93.88 104 PHE A O 1
ATOM 844 N N . ARG A 1 105 ? -3.351 1.221 -8.645 1.00 91.50 105 ARG A N 1
ATOM 845 C CA . ARG A 1 105 ? -2.874 0.022 -9.330 1.00 91.50 105 ARG A CA 1
ATOM 846 C C . ARG A 1 105 ? -1.512 -0.404 -8.794 1.00 91.50 105 ARG A C 1
ATOM 848 O O . ARG A 1 105 ? -0.584 0.403 -8.818 1.00 91.50 105 ARG A O 1
ATOM 855 N N . MET A 1 106 ? -1.397 -1.647 -8.352 1.00 90.88 106 MET A N 1
ATOM 856 C CA . MET A 1 106 ? -0.193 -2.251 -7.787 1.00 90.88 106 MET A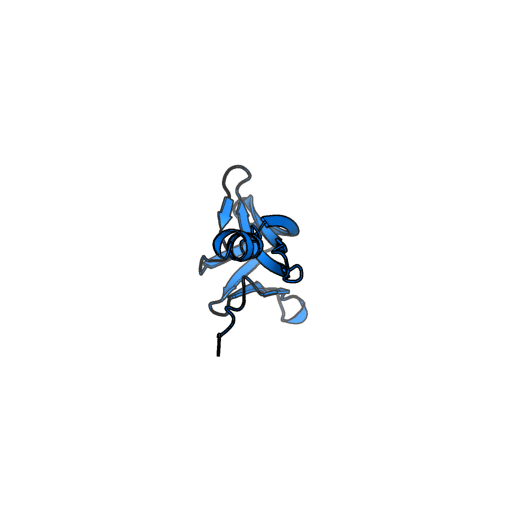 CA 1
ATOM 857 C C . MET A 1 106 ? 0.630 -2.989 -8.846 1.00 90.88 106 MET A C 1
ATOM 859 O O . MET A 1 106 ? 0.100 -3.494 -9.838 1.00 90.88 106 MET A O 1
ATOM 863 N N . GLY A 1 107 ? 1.938 -3.080 -8.604 1.00 81.50 107 GLY A N 1
ATOM 864 C CA . GLY A 1 107 ? 2.850 -3.939 -9.354 1.00 81.50 107 GLY A CA 1
ATOM 865 C C . GLY A 1 107 ? 3.031 -3.576 -10.834 1.00 81.50 107 GLY A C 1
ATOM 866 O O . GLY A 1 107 ? 2.643 -2.512 -11.321 1.00 81.50 107 GLY A O 1
ATOM 867 N N . ARG A 1 108 ? 3.677 -4.489 -11.568 1.00 65.69 108 ARG A N 1
ATOM 868 C CA . ARG A 1 108 ? 3.762 -4.448 -13.034 1.00 65.69 108 ARG A CA 1
ATOM 869 C C . ARG A 1 108 ? 2.527 -5.137 -13.611 1.00 65.69 108 ARG A C 1
ATOM 871 O O . ARG A 1 108 ? 2.232 -6.260 -13.222 1.00 65.69 108 ARG A O 1
ATOM 878 N N . LYS A 1 109 ? 1.910 -4.563 -14.654 1.00 45.66 109 LYS A N 1
ATOM 879 C CA . LYS A 1 109 ? 1.284 -5.418 -15.677 1.00 45.66 109 LYS A CA 1
ATOM 880 C C . LYS A 1 109 ? 2.439 -6.260 -16.224 1.00 45.66 109 LYS A C 1
ATOM 882 O O . LYS A 1 109 ? 3.371 -5.674 -16.785 1.00 45.66 109 LYS A O 1
ATOM 887 N N . SER A 1 110 ? 2.460 -7.575 -16.003 1.00 37.28 110 SER A N 1
ATOM 888 C CA . SER A 1 110 ? 3.294 -8.418 -16.857 1.00 37.28 110 SER A CA 1
ATOM 889 C C . SER A 1 110 ? 2.905 -8.051 -18.289 1.00 37.28 110 SER A C 1
ATOM 891 O O . SER A 1 110 ? 1.719 -7.948 -18.618 1.00 37.28 110 SER A O 1
ATOM 893 N N . ARG A 1 111 ? 3.890 -7.698 -19.117 1.00 34.47 111 ARG A N 1
ATOM 894 C CA . ARG A 1 111 ? 3.639 -7.693 -20.553 1.00 34.47 111 ARG A CA 1
ATOM 895 C C . ARG A 1 111 ? 3.213 -9.126 -20.855 1.00 34.47 111 ARG A C 1
ATOM 897 O O . ARG A 1 111 ? 3.932 -10.052 -20.499 1.00 34.47 111 ARG A O 1
ATOM 904 N N . ILE A 1 112 ? 2.017 -9.287 -21.409 1.00 35.12 112 ILE A N 1
ATOM 905 C CA . ILE A 1 112 ? 1.764 -10.434 -22.266 1.00 35.12 112 ILE A CA 1
ATOM 906 C C . ILE A 1 112 ? 2.723 -10.187 -23.426 1.00 35.12 112 ILE A C 1
ATOM 908 O O . ILE A 1 112 ? 2.535 -9.235 -24.187 1.00 35.12 112 ILE A O 1
ATOM 912 N N . ASP A 1 113 ? 3.836 -10.911 -23.421 1.00 32.34 113 ASP A N 1
ATOM 913 C CA . ASP A 1 113 ? 4.683 -11.014 -24.595 1.00 32.34 113 ASP A CA 1
ATOM 914 C C . ASP A 1 113 ? 3.844 -11.801 -25.614 1.00 32.34 113 ASP A C 1
ATOM 916 O O . ASP A 1 113 ? 3.422 -12.925 -25.334 1.00 32.34 113 ASP A O 1
ATOM 920 N N . PHE A 1 114 ? 3.472 -11.122 -26.703 1.00 34.06 114 PHE A N 1
ATOM 921 C CA . PHE A 1 114 ? 2.869 -11.736 -27.886 1.00 34.06 114 PHE A CA 1
ATOM 922 C C . PHE A 1 114 ? 3.949 -12.453 -28.691 1.00 34.06 114 PHE A C 1
ATOM 924 O O . PHE A 1 114 ? 5.076 -11.903 -28.756 1.00 34.06 114 PHE A O 1
#

Radius of gyration: 19.58 Å; chains: 1; bounding box: 59×21×51 Å

Sequence (114 aa):
MLFILLSLFYGIQSCFEKVYTKRKWELEDGRTLYLNEKMKSCFRPPLPDSVRYYNIANITDGTNAVDFTKASGKVKLADGRTAYIGDDNYLRIIGSNIELTETFRMGRKSRIDF

Foldseek 3Di:
DVVVVVVVQPFPKDKDKDKAWDDWFAFLVRKIKTKIKMWMWIDGPPDDIDIDIFIWIWIGNPPDIDGQQPDQDWTATNVRWIWGQDPQRWIWTDDPDPVPIDIGHGDDPPPPPD

pLDDT: mean 83.71, std 16.82, range [32.34, 97.88]

Organism: Trichomonas vaginalis (strain ATCC PRA-98 / G3) (NCBI:txid412133)

Secondary struc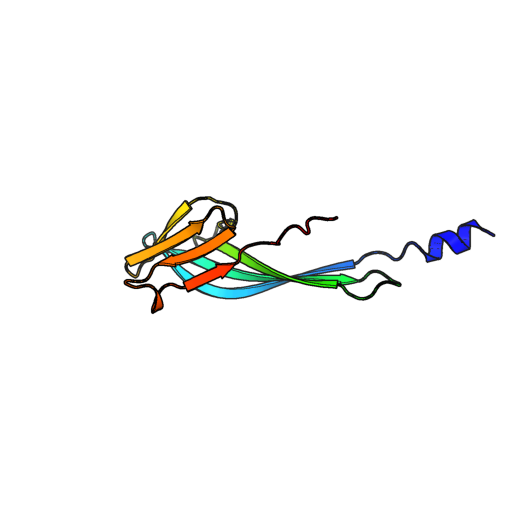ture (DSSP, 8-state):
-HHHHHHTT-PPPEEEEEEEEEEEEEBTTS-EEEEEEEEEEEEETTEEEEEEEEEEEEEE-SS-EEE-TT--EEEEBTTS-EEEEETTTEEEEE-SSSTT-EEEEBS-------